Protein AF-A0A2G3JBA5-F1 (afdb_monomer_lite)

Foldseek 3Di:
DDPDDDDPVLLVVLLVCVVVVVPDDLVVSCVVVVHDSVVNVVSVVVVVVVVVVVD

pLDDT: mean 85.49, std 13.67, range [42.78, 94.94]

Radius of gyration: 11.79 Å; chains: 1; bounding box: 20×25×36 Å

Secondary structure (DSSP, 8-state):
----PPPHHHHHHHHHHHHT-TT--HHHHHHHTT--HHHHHHHHHHHHHHHHTT-

Sequence (55 aa):
MQKITYSDDFKHQALSKVYQRQGRTIASVAQGLNLPQSTLKGWMAAAKKSQMVLL

Structure (mmCIF, N/CA/C/O backbone):
data_AF-A0A2G3JBA5-F1
#
_entry.id   AF-A0A2G3JBA5-F1
#
loop_
_atom_site.group_PDB
_atom_site.id
_atom_site.type_symbol
_atom_site.label_atom_id
_atom_site.label_alt_id
_atom_site.label_comp_id
_atom_site.label_asym_id
_atom_site.label_entity_id
_atom_site.label_seq_id
_atom_site.pdbx_PDB_ins_code
_atom_site.Cartn_x
_atom_site.Cartn_y
_atom_site.Cartn_z
_atom_site.occupancy
_atom_site.B_iso_or_equiv
_atom_site.auth_seq_id
_atom_site.auth_comp_id
_atom_site.auth_asym_id
_atom_site.auth_atom_id
_atom_site.pdbx_PDB_model_num
ATOM 1 N N . MET A 1 1 ? -1.675 -14.480 -18.739 1.00 46.81 1 MET A N 1
ATOM 2 C CA . MET A 1 1 ? -1.749 -13.356 -17.776 1.00 46.81 1 MET A CA 1
ATOM 3 C C . MET A 1 1 ? -0.336 -12.850 -17.531 1.00 46.81 1 MET A C 1
ATOM 5 O O . MET A 1 1 ? 0.462 -13.593 -16.973 1.00 46.81 1 MET A O 1
ATOM 9 N N . GLN A 1 2 ? 0.012 -11.650 -18.000 1.00 53.88 2 GLN A N 1
ATOM 10 C CA . GLN A 1 2 ? 1.302 -11.047 -17.652 1.00 53.88 2 GLN A CA 1
ATOM 11 C C . GLN A 1 2 ? 1.273 -10.675 -16.165 1.00 53.88 2 GLN A C 1
ATOM 13 O O . GLN A 1 2 ? 0.334 -10.025 -15.705 1.00 53.88 2 GLN A O 1
ATOM 18 N N . LYS A 1 3 ? 2.265 -11.135 -15.398 1.00 66.25 3 LYS A N 1
ATOM 19 C CA . LYS A 1 3 ? 2.429 -10.714 -14.006 1.00 66.25 3 LYS A CA 1
ATOM 20 C C . LYS A 1 3 ? 3.030 -9.314 -14.027 1.00 66.25 3 LYS A C 1
ATOM 22 O O . LYS A 1 3 ? 4.176 -9.149 -14.430 1.00 66.25 3 LYS A O 1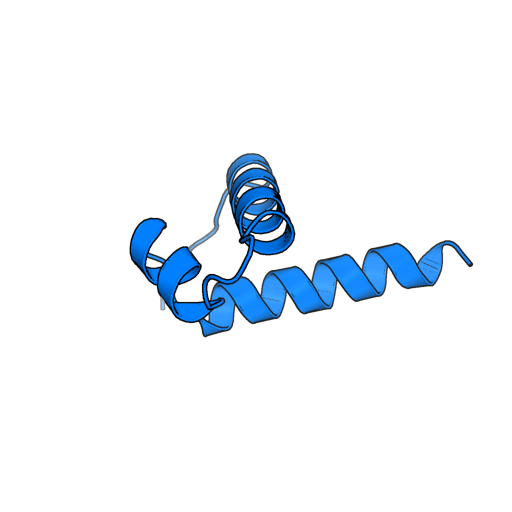
ATOM 27 N N . ILE A 1 4 ? 2.247 -8.318 -13.623 1.00 75.12 4 ILE A N 1
ATOM 28 C CA . ILE A 1 4 ? 2.770 -6.970 -13.408 1.00 75.12 4 ILE A CA 1
ATOM 29 C C . ILE A 1 4 ? 3.667 -7.033 -12.172 1.00 75.12 4 ILE A C 1
ATOM 31 O O . ILE A 1 4 ? 3.190 -7.240 -11.054 1.00 75.12 4 ILE A O 1
ATOM 35 N N . THR A 1 5 ? 4.970 -6.890 -12.390 1.00 83.12 5 THR A N 1
ATOM 36 C CA . THR A 1 5 ? 5.962 -6.827 -11.319 1.00 83.12 5 THR A CA 1
ATOM 37 C C . THR A 1 5 ? 6.309 -5.368 -11.077 1.00 83.12 5 THR A C 1
ATOM 39 O O . THR A 1 5 ? 6.830 -4.689 -11.955 1.00 83.12 5 THR A O 1
ATOM 42 N N . TYR A 1 6 ? 6.007 -4.887 -9.876 1.00 88.94 6 TYR A N 1
ATOM 43 C CA . TYR A 1 6 ? 6.402 -3.557 -9.429 1.00 88.94 6 TYR A CA 1
ATOM 44 C C . TYR A 1 6 ? 7.783 -3.626 -8.780 1.00 88.94 6 TYR A C 1
ATOM 46 O O . TYR A 1 6 ? 8.064 -4.584 -8.050 1.00 88.94 6 TYR A O 1
ATOM 54 N N . SER A 1 7 ? 8.622 -2.617 -9.022 1.00 91.44 7 SER A N 1
ATOM 55 C CA . SER A 1 7 ? 9.915 -2.491 -8.348 1.00 91.44 7 SER A CA 1
ATOM 56 C C . SER A 1 7 ? 9.726 -2.310 -6.842 1.00 91.44 7 SER A C 1
ATOM 58 O O . SER A 1 7 ? 8.716 -1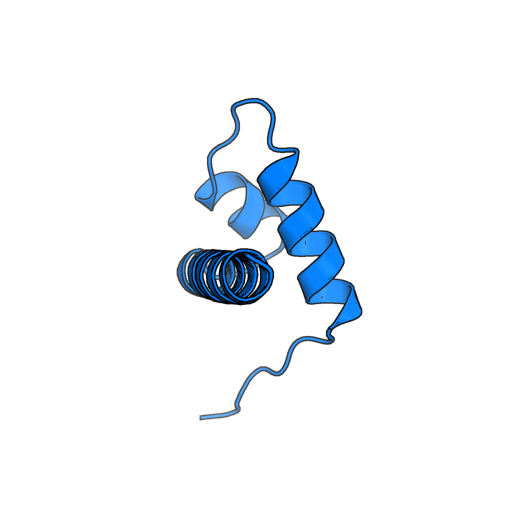.765 -6.388 1.00 91.44 7 SER A O 1
ATOM 60 N N . ASP A 1 8 ? 10.693 -2.773 -6.053 1.00 89.69 8 ASP A N 1
ATOM 61 C CA . ASP A 1 8 ? 10.608 -2.673 -4.595 1.00 89.69 8 ASP A CA 1
ATOM 62 C C . ASP A 1 8 ? 10.634 -1.219 -4.119 1.00 89.69 8 ASP A C 1
ATOM 64 O O . ASP A 1 8 ? 9.849 -0.851 -3.249 1.00 89.69 8 ASP A O 1
ATOM 68 N N . ASP A 1 9 ? 11.411 -0.361 -4.780 1.00 91.44 9 ASP A N 1
ATOM 69 C CA . ASP A 1 9 ? 11.424 1.077 -4.504 1.00 91.44 9 ASP A CA 1
ATOM 70 C C . ASP A 1 9 ? 10.027 1.706 -4.668 1.00 91.44 9 ASP A C 1
ATOM 72 O O . ASP A 1 9 ? 9.520 2.389 -3.775 1.00 91.44 9 ASP A O 1
ATOM 76 N N . PHE A 1 10 ? 9.324 1.363 -5.752 1.00 93.31 10 PHE A N 1
ATOM 77 C CA . PHE A 1 10 ? 7.960 1.835 -5.967 1.00 93.31 10 PHE A CA 1
ATOM 78 C C . PHE A 1 10 ? 6.990 1.314 -4.898 1.00 93.31 10 PHE A C 1
ATOM 80 O O . PHE A 1 10 ? 6.154 2.075 -4.403 1.00 93.31 10 PHE A O 1
ATOM 87 N N . LYS A 1 11 ? 7.107 0.041 -4.488 1.00 93.75 11 LYS A N 1
ATOM 88 C CA . LYS A 1 11 ? 6.291 -0.510 -3.390 1.00 93.75 11 LYS A CA 1
ATOM 89 C C . LYS A 1 11 ? 6.532 0.252 -2.087 1.00 93.75 11 LYS A C 1
ATOM 91 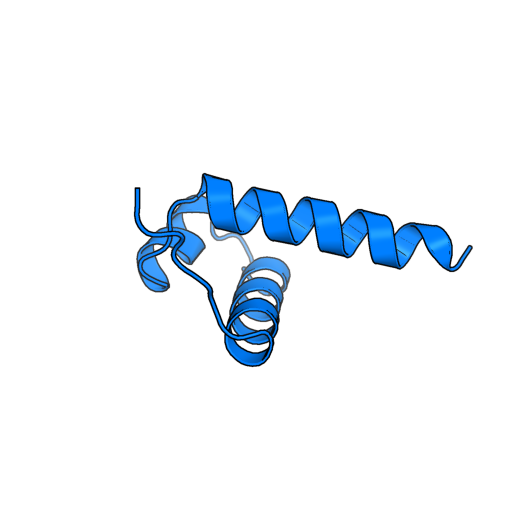O O . LYS A 1 11 ? 5.571 0.573 -1.389 1.00 93.75 11 LYS A O 1
ATOM 96 N N . HIS A 1 12 ? 7.786 0.569 -1.771 1.00 92.38 12 HIS A N 1
ATOM 97 C CA . HIS A 1 12 ? 8.157 1.311 -0.567 1.00 92.38 12 HIS A CA 1
ATOM 98 C C . HIS A 1 12 ? 7.574 2.728 -0.579 1.00 92.38 12 HIS A C 1
ATOM 100 O O . HIS A 1 12 ? 6.940 3.146 0.394 1.00 92.38 12 HIS A O 1
ATOM 106 N N . GLN A 1 13 ? 7.704 3.445 -1.699 1.00 93.56 13 GLN A N 1
ATOM 107 C CA . GLN A 1 13 ? 7.109 4.772 -1.862 1.00 93.56 13 GLN A CA 1
ATOM 108 C C . GLN A 1 13 ? 5.578 4.736 -1.740 1.00 93.56 13 GLN A C 1
ATOM 110 O O . GLN A 1 13 ? 4.982 5.574 -1.057 1.00 93.56 13 GLN A O 1
ATOM 115 N N . ALA A 1 14 ? 4.932 3.749 -2.367 1.00 94.25 14 ALA A N 1
ATOM 116 C CA . ALA A 1 14 ? 3.488 3.567 -2.297 1.00 94.25 14 ALA A CA 1
ATOM 117 C C . ALA A 1 14 ? 3.018 3.318 -0.855 1.00 94.25 14 ALA A C 1
ATOM 119 O O . ALA A 1 14 ? 2.077 3.963 -0.391 1.00 94.25 14 ALA A O 1
ATOM 120 N N . LEU A 1 15 ? 3.701 2.434 -0.121 1.00 93.56 15 LEU A N 1
ATOM 121 C CA . LEU A 1 15 ? 3.404 2.152 1.283 1.00 93.56 15 LEU A CA 1
ATOM 122 C C . LEU A 1 15 ? 3.606 3.385 2.170 1.00 93.56 15 LEU A C 1
ATOM 124 O O . LEU A 1 15 ? 2.726 3.699 2.970 1.00 93.56 15 LEU A O 1
ATOM 128 N N . SER A 1 16 ? 4.699 4.129 1.982 1.00 93.44 16 SER A N 1
ATOM 129 C CA . SER A 1 16 ? 4.964 5.378 2.709 1.00 93.44 16 SER A CA 1
ATOM 130 C C . SER A 1 16 ? 3.808 6.376 2.559 1.00 93.44 16 SER A C 1
ATOM 132 O O . SER A 1 16 ? 3.258 6.853 3.555 1.00 93.44 16 SER A O 1
ATOM 134 N N . LYS A 1 17 ? 3.326 6.592 1.326 1.00 93.12 17 LYS A N 1
ATOM 135 C CA . LYS A 1 17 ? 2.168 7.462 1.051 1.00 93.12 17 LYS A CA 1
ATOM 136 C C . LYS A 1 17 ? 0.879 6.979 1.720 1.00 93.12 17 LYS A C 1
ATOM 138 O O . LYS A 1 17 ? 0.075 7.797 2.162 1.00 93.12 17 LYS A O 1
ATOM 143 N N . VAL A 1 18 ? 0.666 5.666 1.817 1.00 92.56 18 VAL A N 1
ATOM 144 C CA . VAL A 1 18 ? -0.511 5.099 2.496 1.00 92.56 18 VAL A CA 1
ATOM 145 C C . VAL A 1 18 ? -0.435 5.262 4.011 1.00 92.56 18 VAL A C 1
ATOM 147 O O . VAL A 1 18 ? -1.457 5.549 4.644 1.00 92.56 18 VAL A O 1
ATOM 150 N N . TYR A 1 19 ? 0.738 5.089 4.617 1.00 89.94 19 TYR A N 1
ATOM 151 C CA . TYR A 1 19 ? 0.911 5.300 6.056 1.00 89.94 19 TYR A CA 1
ATOM 152 C C . TYR A 1 19 ? 0.812 6.784 6.427 1.00 89.94 19 TYR A C 1
ATOM 154 O O . TYR A 1 19 ? 0.241 7.115 7.462 1.00 89.94 19 TYR A O 1
ATOM 162 N N . GLN A 1 20 ? 1.230 7.679 5.531 1.00 91.44 20 GLN A N 1
ATOM 163 C CA . GLN A 1 20 ? 1.127 9.134 5.687 1.00 91.44 20 GLN A CA 1
ATOM 164 C C . GLN A 1 20 ? -0.187 9.727 5.149 1.00 91.44 20 GLN A C 1
ATOM 166 O O . GLN A 1 20 ? -0.296 10.935 4.963 1.00 91.44 20 GLN A O 1
ATOM 171 N N . ARG A 1 21 ? -1.218 8.911 4.888 1.00 87.88 21 ARG A N 1
ATOM 172 C CA . ARG A 1 21 ? -2.427 9.361 4.171 1.00 87.88 21 ARG A CA 1
ATOM 173 C C . ARG A 1 21 ? -3.287 10.405 4.903 1.00 87.88 21 ARG A C 1
ATOM 175 O O . ARG A 1 21 ? -4.241 10.874 4.295 1.00 87.88 21 ARG A O 1
ATOM 182 N N . GLN A 1 22 ? -2.985 10.739 6.167 1.00 83.81 22 GLN A N 1
ATOM 183 C CA . GLN A 1 22 ? -3.565 11.851 6.952 1.00 83.81 22 GLN A CA 1
ATOM 184 C C . GLN A 1 22 ? -5.078 12.074 6.718 1.00 83.81 22 GLN A C 1
ATOM 186 O O . GLN A 1 22 ? -5.523 13.172 6.407 1.00 83.81 22 GLN A O 1
ATOM 191 N N . GLY A 1 23 ? -5.877 11.004 6.811 1.00 82.88 23 GLY A N 1
ATOM 192 C CA . GLY A 1 23 ? -7.340 11.053 6.650 1.00 82.88 23 GLY A CA 1
ATOM 193 C C . GLY A 1 23 ? -7.882 10.647 5.272 1.00 82.88 23 GLY A C 1
ATOM 194 O O . GLY A 1 23 ? -9.070 10.362 5.149 1.00 82.88 23 GLY A O 1
ATOM 195 N N . ARG A 1 24 ? -7.040 10.518 4.239 1.00 89.06 24 ARG A N 1
ATOM 196 C CA . ARG A 1 24 ? -7.448 9.957 2.938 1.00 89.06 24 ARG A CA 1
ATOM 197 C C . ARG A 1 24 ? -7.698 8.454 3.050 1.00 89.06 24 ARG A C 1
ATOM 199 O O . ARG A 1 24 ? -7.101 7.754 3.872 1.00 89.06 24 ARG A O 1
ATOM 206 N N . THR A 1 25 ? -8.556 7.926 2.184 1.00 93.38 25 THR A N 1
ATOM 207 C CA . THR A 1 25 ? -8.798 6.480 2.105 1.00 93.38 25 THR A CA 1
ATOM 208 C C . THR A 1 25 ? -7.679 5.778 1.332 1.00 93.38 25 THR A C 1
ATOM 210 O O . THR A 1 25 ? -7.025 6.364 0.470 1.00 93.38 25 THR A O 1
ATOM 213 N N . ILE A 1 26 ? -7.482 4.481 1.594 1.00 92.31 26 ILE A N 1
ATOM 214 C CA . ILE A 1 26 ? -6.535 3.649 0.826 1.00 92.31 26 ILE A CA 1
ATOM 215 C C . ILE A 1 26 ? -6.914 3.637 -0.665 1.00 92.31 26 ILE A C 1
ATOM 217 O O . ILE A 1 26 ? -6.034 3.625 -1.517 1.00 92.31 26 ILE A O 1
ATOM 221 N N . ALA A 1 27 ? -8.214 3.680 -0.983 1.00 92.88 27 ALA A N 1
ATOM 222 C CA . ALA A 1 27 ? -8.708 3.758 -2.357 1.00 92.88 27 ALA A CA 1
ATOM 223 C C . ALA A 1 27 ? -8.260 5.050 -3.060 1.00 92.88 27 ALA A C 1
ATOM 225 O O . ALA A 1 27 ? -7.758 4.987 -4.175 1.00 92.88 27 ALA A O 1
ATOM 226 N N . SER A 1 28 ? -8.360 6.199 -2.382 1.00 94.25 28 SER A N 1
ATOM 227 C CA . SER A 1 28 ? -7.909 7.487 -2.923 1.00 94.25 28 SER A CA 1
ATOM 228 C C . SER A 1 28 ? -6.399 7.503 -3.193 1.00 94.25 28 SER A C 1
ATOM 230 O O . SER A 1 28 ? -5.961 7.968 -4.244 1.00 94.25 28 SER A O 1
ATOM 232 N N . VAL A 1 29 ? -5.594 6.927 -2.291 1.00 94.31 29 VAL A N 1
ATOM 233 C CA . VAL A 1 29 ? -4.143 6.795 -2.510 1.00 94.31 29 VAL A CA 1
ATOM 234 C C . VAL A 1 29 ? -3.841 5.847 -3.674 1.00 94.31 29 VAL A C 1
ATOM 236 O O . VAL A 1 29 ? -3.003 6.166 -4.510 1.00 94.31 29 VAL A O 1
ATOM 239 N N . ALA A 1 30 ? -4.541 4.712 -3.766 1.00 94.31 30 ALA A N 1
ATOM 240 C CA . ALA A 1 30 ? -4.375 3.757 -4.860 1.00 94.31 30 ALA A CA 1
ATOM 241 C C . ALA A 1 30 ? -4.716 4.382 -6.222 1.00 94.31 30 ALA A C 1
ATOM 243 O O . ALA A 1 30 ? -3.945 4.239 -7.168 1.00 94.31 30 ALA A O 1
ATOM 244 N N . GLN A 1 31 ? -5.805 5.151 -6.296 1.00 94.81 31 GLN A N 1
ATOM 245 C CA . GLN A 1 31 ? -6.189 5.895 -7.494 1.00 94.81 31 GLN A CA 1
ATOM 246 C C . GLN A 1 31 ? -5.101 6.895 -7.912 1.00 94.81 31 GLN A C 1
ATOM 248 O O . GLN A 1 31 ? -4.723 6.926 -9.079 1.00 94.81 31 GLN A O 1
ATOM 253 N N . GLY A 1 32 ? -4.539 7.659 -6.967 1.00 93.12 32 GLY A N 1
ATOM 254 C CA . GLY A 1 32 ? -3.448 8.601 -7.249 1.00 93.12 32 GLY A CA 1
ATOM 255 C C . GLY A 1 32 ? -2.129 7.942 -7.677 1.00 93.12 32 GLY A C 1
ATOM 256 O O . GLY A 1 32 ? -1.274 8.604 -8.255 1.00 93.12 32 GLY A O 1
ATOM 257 N N . LEU A 1 33 ? -1.961 6.646 -7.407 1.00 92.81 33 LEU A N 1
ATOM 258 C CA . LEU A 1 33 ? -0.809 5.844 -7.831 1.00 92.81 33 LEU A CA 1
ATOM 259 C C . LEU A 1 33 ? -1.095 4.997 -9.078 1.00 92.81 33 LEU A C 1
ATOM 261 O O . LEU A 1 33 ? -0.216 4.256 -9.511 1.00 92.81 33 LEU A O 1
ATOM 265 N N . ASN A 1 34 ? -2.306 5.091 -9.637 1.00 93.56 34 ASN A N 1
ATOM 266 C CA . ASN A 1 34 ? -2.796 4.229 -10.711 1.00 93.56 34 ASN A CA 1
ATOM 267 C C .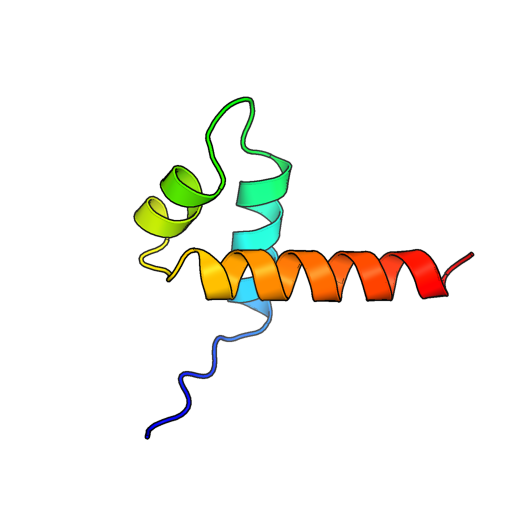 ASN A 1 34 ? -2.628 2.730 -10.388 1.00 93.56 34 ASN A C 1
ATOM 269 O O . ASN A 1 34 ? -2.138 1.933 -11.190 1.00 93.56 34 ASN A O 1
ATOM 273 N N . LEU A 1 35 ? -2.996 2.359 -9.160 1.00 92.00 35 LEU A N 1
ATOM 274 C CA . LEU A 1 35 ? -2.916 0.997 -8.650 1.00 92.00 35 LEU A CA 1
ATOM 275 C C . LEU A 1 35 ? -4.298 0.450 -8.300 1.00 92.00 35 LEU A C 1
ATOM 277 O O . LEU A 1 35 ? -5.135 1.171 -7.750 1.00 92.00 35 LEU A O 1
ATOM 281 N N . PRO A 1 36 ? -4.516 -0.862 -8.483 1.00 93.81 36 PRO A N 1
ATOM 282 C CA . PRO A 1 36 ? -5.635 -1.534 -7.851 1.00 93.81 36 PRO A CA 1
ATOM 283 C C . PRO A 1 36 ? -5.537 -1.411 -6.326 1.00 93.81 36 PRO A C 1
ATOM 285 O O . PRO A 1 36 ? -4.494 -1.683 -5.722 1.00 93.81 36 PRO A O 1
ATOM 288 N N . GLN A 1 37 ? -6.649 -1.068 -5.673 1.00 94.94 37 GLN A N 1
ATOM 289 C CA . GLN A 1 37 ? -6.706 -0.988 -4.210 1.00 94.94 37 GLN A CA 1
ATOM 290 C C . GLN A 1 37 ? -6.330 -2.325 -3.542 1.00 94.94 37 GLN A C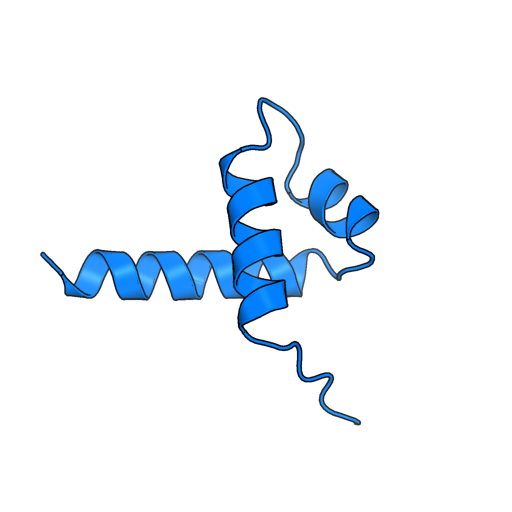 1
ATOM 292 O O . GLN A 1 37 ? -5.739 -2.335 -2.461 1.00 94.94 37 GLN A O 1
ATOM 297 N N . SER A 1 38 ? -6.660 -3.454 -4.177 1.00 94.06 38 SER A N 1
ATOM 298 C CA . SER A 1 38 ? -6.319 -4.803 -3.712 1.00 94.06 38 SER A CA 1
ATOM 299 C C . SER A 1 38 ? -4.808 -5.037 -3.654 1.00 94.06 38 SER A C 1
ATOM 301 O O . SER A 1 38 ? -4.321 -5.565 -2.656 1.00 94.06 38 SER A O 1
ATOM 303 N N . THR A 1 39 ? -4.060 -4.579 -4.662 1.00 93.44 39 THR A N 1
ATOM 304 C CA . THR A 1 39 ? -2.591 -4.645 -4.699 1.00 93.44 39 THR A CA 1
ATOM 305 C C . THR A 1 39 ? -1.988 -3.915 -3.505 1.00 93.44 39 THR A C 1
ATOM 307 O O . THR A 1 39 ? -1.176 -4.472 -2.767 1.00 93.44 39 THR A O 1
ATOM 310 N N . LEU A 1 40 ? -2.454 -2.688 -3.263 1.00 92.50 40 LEU A N 1
ATOM 311 C CA . LEU A 1 40 ? -1.948 -1.849 -2.183 1.00 92.50 40 LEU A CA 1
ATOM 312 C C . LEU A 1 40 ? -2.265 -2.443 -0.800 1.00 92.50 40 LEU A C 1
ATOM 314 O O . LEU A 1 40 ? -1.399 -2.478 0.072 1.00 92.50 40 LEU A O 1
ATOM 318 N N . LYS A 1 41 ? -3.472 -3.000 -0.617 1.00 93.25 41 LYS A N 1
ATOM 319 C CA . LYS A 1 41 ? -3.839 -3.754 0.597 1.00 93.25 41 LYS A CA 1
ATOM 320 C C . LYS A 1 41 ? -2.959 -4.993 0.798 1.00 93.25 41 LYS A C 1
ATOM 322 O O . LYS A 1 41 ? -2.554 -5.264 1.926 1.00 93.25 41 LYS A O 1
ATOM 327 N N . GLY A 1 42 ? -2.649 -5.722 -0.275 1.00 94.38 42 GLY A N 1
ATOM 328 C CA . GLY A 1 42 ? -1.765 -6.888 -0.229 1.00 94.38 42 GLY A CA 1
ATOM 329 C C . GLY A 1 42 ? -0.365 -6.533 0.272 1.00 94.38 42 GLY A C 1
ATOM 330 O O . GLY A 1 42 ? 0.156 -7.195 1.167 1.00 94.38 42 GLY A O 1
ATOM 331 N N . TRP A 1 43 ? 0.214 -5.440 -0.230 1.00 93.56 43 TRP A N 1
ATOM 332 C CA . TRP A 1 43 ? 1.520 -4.960 0.233 1.00 93.56 43 TRP A CA 1
ATOM 333 C C . TRP A 1 43 ? 1.498 -4.499 1.687 1.00 93.56 43 TRP A C 1
ATOM 335 O O . TRP A 1 43 ? 2.420 -4.818 2.430 1.00 93.56 43 TRP A O 1
ATOM 345 N N . MET A 1 44 ? 0.437 -3.816 2.126 1.00 92.81 44 MET A N 1
ATOM 346 C CA . MET A 1 44 ? 0.295 -3.428 3.534 1.00 92.81 44 MET A CA 1
ATOM 347 C C . MET A 1 44 ? 0.240 -4.646 4.462 1.00 92.81 44 MET A C 1
ATOM 349 O O . MET A 1 44 ? 0.849 -4.636 5.530 1.00 92.81 44 MET A O 1
ATOM 353 N N . ALA A 1 45 ? -0.490 -5.694 4.071 1.00 91.62 45 ALA A N 1
ATOM 354 C CA . ALA A 1 45 ? -0.583 -6.923 4.852 1.00 91.62 45 ALA A CA 1
ATOM 355 C C . ALA A 1 45 ? 0.770 -7.648 4.929 1.00 91.62 45 ALA A C 1
ATOM 357 O O . ALA A 1 45 ? 1.171 -8.084 6.008 1.00 91.62 45 ALA A O 1
ATOM 358 N N . ALA A 1 46 ? 1.494 -7.722 3.807 1.00 89.56 46 ALA A N 1
ATOM 359 C CA . ALA A 1 46 ? 2.842 -8.280 3.763 1.00 89.56 46 ALA A CA 1
ATOM 360 C C . ALA A 1 46 ? 3.818 -7.484 4.647 1.00 89.56 46 ALA A C 1
ATOM 362 O O . ALA A 1 46 ? 4.514 -8.077 5.466 1.00 89.56 46 ALA A O 1
ATOM 363 N N . ALA A 1 47 ? 3.798 -6.150 4.559 1.00 87.12 47 ALA A N 1
ATOM 364 C CA . ALA A 1 47 ? 4.634 -5.272 5.376 1.00 87.12 47 ALA A CA 1
ATOM 365 C C . ALA A 1 47 ? 4.336 -5.416 6.878 1.00 87.12 47 ALA A C 1
ATOM 367 O O . ALA A 1 47 ? 5.259 -5.517 7.684 1.00 87.12 47 ALA A O 1
ATOM 368 N N . LYS A 1 48 ? 3.053 -5.511 7.261 1.00 83.00 48 LYS A N 1
ATOM 369 C CA . LYS A 1 48 ? 2.653 -5.775 8.652 1.00 83.00 48 LYS A CA 1
ATOM 370 C C . LYS A 1 48 ? 3.190 -7.123 9.144 1.00 83.00 48 LYS A C 1
ATOM 372 O O . LYS A 1 48 ? 3.688 -7.200 10.261 1.00 83.00 48 LYS A O 1
ATOM 377 N N . LYS A 1 49 ? 3.116 -8.176 8.320 1.00 79.94 49 LYS A N 1
ATOM 378 C CA . LYS A 1 49 ? 3.648 -9.501 8.673 1.00 79.94 49 LYS A CA 1
ATOM 379 C C . LYS A 1 49 ? 5.161 -9.450 8.895 1.00 79.94 49 LYS A C 1
ATOM 381 O O . LYS A 1 49 ? 5.626 -9.999 9.883 1.00 79.94 49 LYS A O 1
ATOM 386 N N . SER A 1 50 ? 5.907 -8.748 8.042 1.00 74.69 50 SER A N 1
ATOM 387 C CA . SER A 1 50 ? 7.351 -8.548 8.226 1.00 74.69 50 SER A CA 1
ATOM 388 C C . SER A 1 50 ? 7.684 -7.784 9.511 1.00 74.69 50 SER A C 1
ATOM 390 O O . SER A 1 50 ? 8.654 -8.120 10.179 1.00 74.69 50 SER A O 1
ATOM 392 N N . GLN A 1 51 ? 6.866 -6.800 9.894 1.00 65.94 51 GLN A N 1
ATOM 393 C CA . GLN A 1 51 ? 7.053 -6.041 11.134 1.00 65.94 51 GLN A CA 1
ATOM 394 C C . GLN A 1 51 ? 6.752 -6.867 12.399 1.00 65.94 51 GLN A C 1
ATOM 396 O O . GLN A 1 51 ? 7.362 -6.634 13.435 1.00 65.94 51 GLN A O 1
ATOM 401 N N . MET A 1 52 ? 5.842 -7.843 12.319 1.00 59.50 52 MET A N 1
ATOM 402 C CA . MET A 1 52 ? 5.477 -8.718 13.444 1.00 59.50 52 MET A 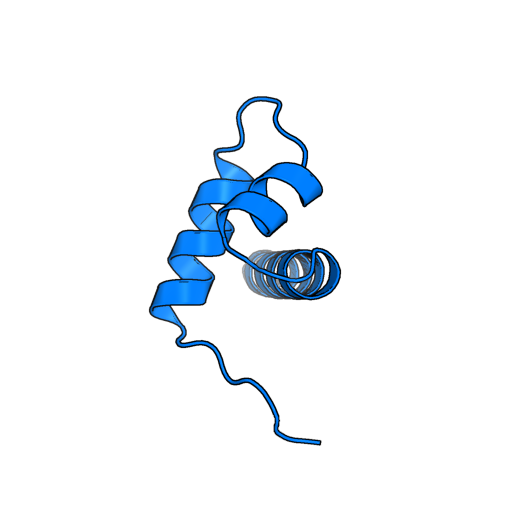CA 1
ATOM 403 C C . MET A 1 52 ? 6.460 -9.876 13.687 1.00 59.50 52 MET A C 1
ATOM 405 O O . MET A 1 52 ? 6.381 -10.499 14.733 1.00 59.50 52 MET A O 1
ATOM 409 N N . VAL A 1 53 ? 7.367 -10.178 12.751 1.00 55.56 53 VAL A N 1
ATOM 410 C CA . VAL A 1 53 ? 8.392 -11.239 12.905 1.00 55.56 53 VAL A CA 1
ATOM 411 C C . VAL A 1 53 ? 9.627 -10.742 13.688 1.00 55.56 53 VAL A C 1
ATOM 413 O O . VAL A 1 53 ? 10.530 -11.515 13.980 1.00 55.56 53 VAL A O 1
ATOM 416 N N . LEU A 1 54 ? 9.661 -9.455 14.051 1.00 49.94 54 LEU A N 1
ATOM 417 C CA . LEU A 1 54 ? 10.733 -8.806 14.819 1.00 49.94 54 LEU A CA 1
ATOM 418 C C . LEU A 1 54 ? 10.395 -8.595 16.313 1.00 49.94 54 LEU A C 1
ATOM 420 O O . LEU A 1 54 ? 11.076 -7.816 16.978 1.00 49.94 54 LEU A O 1
ATOM 424 N N . LEU A 1 55 ? 9.358 -9.262 16.830 1.00 42.78 55 LEU A N 1
ATOM 425 C CA . LEU A 1 55 ? 8.959 -9.271 18.246 1.00 42.78 55 LEU A CA 1
ATOM 426 C C . LEU A 1 55 ? 9.013 -10.699 18.791 1.00 42.78 55 LEU A C 1
ATOM 428 O O . LEU A 1 55 ? 9.406 -10.846 19.967 1.00 42.78 55 LEU A O 1
#